Protein AF-A0A3P6C046-F1 (afdb_monomer_lite)

pLDDT: mean 74.44, std 19.45, range [36.59, 93.38]

Radius of gyration: 27.97 Å; chains: 1; bounding box: 33×30×92 Å

Secondary structure (DSSP, 8-state):
-------------------------PPPGGGS-HHHHHHHHHTS-HHHHHHHHHH-HHHHHHHT-HHHHHHHHHHT--------

Organism: Brassica campestris (NCBI:txid3711)

Foldseek 3Di:
DDDDDDDDDDDDDDDPPPPPPPPPDDDDPVPDDLLVVLLVVLPDDPVVLVVQLVPDVSSVCSSPDVVSVVSNVVVVVPPPDPPD

Structure (mmCIF, N/CA/C/O backbone):
data_AF-A0A3P6C046-F1
#
_entry.id   AF-A0A3P6C046-F1
#
loop_
_atom_site.group_PDB
_atom_site.id
_atom_site.type_symbol
_atom_site.label_atom_id
_atom_site.label_alt_id
_atom_site.label_comp_id
_atom_site.label_asym_id
_atom_site.label_entity_id
_atom_site.label_seq_id
_atom_site.pdbx_PDB_ins_code
_atom_site.Cartn_x
_atom_site.Cartn_y
_atom_site.Cartn_z
_atom_site.occupancy
_atom_site.B_iso_or_equiv
_atom_site.auth_seq_id
_atom_site.auth_comp_id
_atom_site.auth_asym_id
_atom_site.auth_atom_id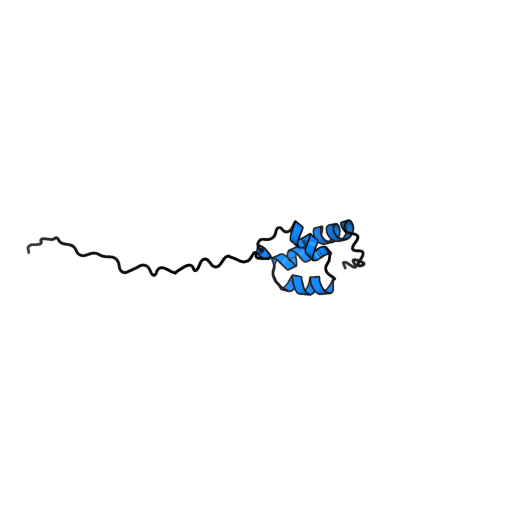
_atom_site.pdbx_PDB_model_num
ATOM 1 N N . MET A 1 1 ? -21.637 18.763 80.215 1.00 41.62 1 MET A N 1
ATOM 2 C CA . MET A 1 1 ? -20.253 18.265 80.349 1.00 41.62 1 MET A CA 1
ATOM 3 C C . MET A 1 1 ? -20.298 16.841 80.877 1.00 41.62 1 MET A C 1
ATOM 5 O O . MET A 1 1 ? -20.510 16.694 82.068 1.00 41.62 1 MET A O 1
ATOM 9 N N . ILE A 1 2 ? -20.197 15.841 79.997 1.00 38.75 2 ILE A N 1
ATOM 10 C CA . ILE A 1 2 ? -19.325 14.649 80.084 1.00 38.75 2 ILE A CA 1
ATOM 11 C C . ILE A 1 2 ? -19.551 13.806 78.818 1.00 38.75 2 ILE A C 1
ATOM 13 O O . ILE A 1 2 ? -20.687 13.513 78.456 1.00 38.75 2 ILE A O 1
ATOM 17 N N . SER A 1 3 ? -18.451 13.494 78.137 1.00 42.31 3 SER A N 1
ATOM 18 C CA . SER A 1 3 ? -18.333 12.660 76.937 1.00 42.31 3 SER A CA 1
ATOM 19 C C . SER A 1 3 ? -18.112 11.189 77.295 1.00 42.31 3 SER A C 1
ATOM 21 O O . SER A 1 3 ? -17.412 10.929 78.270 1.00 42.31 3 SER A O 1
ATOM 23 N N . THR A 1 4 ? -18.595 10.258 76.462 1.00 41.69 4 THR A N 1
ATOM 24 C CA . THR A 1 4 ? -18.026 8.911 76.150 1.00 41.69 4 THR A CA 1
ATOM 25 C C . THR A 1 4 ? -18.921 8.296 75.053 1.00 41.69 4 THR A C 1
ATOM 27 O O . THR A 1 4 ? -20.125 8.217 75.261 1.00 41.69 4 THR A O 1
ATOM 30 N N . ASP A 1 5 ? -18.545 8.214 73.773 1.00 37.97 5 ASP A N 1
ATOM 31 C CA . ASP A 1 5 ? -17.642 7.304 73.026 1.00 37.97 5 ASP A CA 1
ATOM 32 C C . ASP A 1 5 ? -18.057 5.814 72.907 1.00 37.97 5 ASP A C 1
ATOM 34 O O . ASP A 1 5 ? -18.420 5.178 73.891 1.00 37.97 5 ASP A O 1
ATOM 38 N N . ALA A 1 6 ? -17.886 5.312 71.670 1.00 43.56 6 ALA A N 1
ATOM 39 C CA . ALA A 1 6 ? -17.848 3.933 71.157 1.00 43.56 6 ALA A CA 1
ATOM 40 C C . ALA A 1 6 ? -19.158 3.146 70.904 1.00 43.56 6 ALA A C 1
ATOM 42 O O . ALA A 1 6 ? -19.750 2.565 71.807 1.00 43.56 6 ALA A O 1
ATOM 43 N N . SER A 1 7 ? -19.552 3.044 69.624 1.00 46.47 7 SER A N 1
ATOM 44 C CA . SER A 1 7 ? -19.481 1.811 68.793 1.00 46.47 7 SER A CA 1
ATOM 45 C C . SER A 1 7 ? -20.297 2.010 67.505 1.00 46.47 7 SER A C 1
ATOM 47 O O . SER A 1 7 ? -21.491 2.277 67.551 1.00 46.47 7 SER A O 1
ATOM 49 N N . GLU A 1 8 ? -19.645 2.116 66.347 1.00 46.88 8 GLU A N 1
ATOM 50 C CA . GLU A 1 8 ? -19.450 1.007 65.389 1.00 46.88 8 GLU A CA 1
ATOM 51 C C . GLU A 1 8 ? -20.723 0.679 64.590 1.00 46.88 8 GLU A C 1
ATOM 53 O O . GLU A 1 8 ? -21.593 -0.062 65.031 1.00 46.88 8 GLU A O 1
ATOM 58 N N . VAL A 1 9 ? -20.809 1.236 63.377 1.00 36.59 9 VAL A N 1
ATOM 59 C CA . VAL A 1 9 ? -21.323 0.475 62.234 1.00 36.59 9 VAL A CA 1
ATOM 60 C C . VAL A 1 9 ? -20.716 1.042 60.948 1.00 36.59 9 VAL A C 1
ATOM 62 O O . VAL A 1 9 ? -21.040 2.136 60.482 1.00 36.59 9 VAL A O 1
ATOM 65 N N . SER A 1 10 ? -19.774 0.300 60.378 1.00 48.50 10 SER A N 1
ATOM 66 C CA . SER A 1 10 ? -19.466 0.349 58.945 1.00 48.50 10 SER A CA 1
ATOM 67 C C . SER A 1 10 ? -20.104 -0.890 58.313 1.00 48.50 10 SER A C 1
ATOM 69 O O . SER A 1 10 ? -20.029 -1.966 58.906 1.00 48.50 10 SER A O 1
ATOM 71 N N . PRO A 1 11 ? -20.729 -0.802 57.122 1.00 48.28 11 PRO A N 1
ATOM 72 C CA . PRO A 1 11 ? -19.933 -1.145 55.946 1.00 48.28 11 PRO A CA 1
ATOM 73 C C . PRO A 1 11 ? -20.306 -0.392 54.653 1.00 48.28 11 PRO A C 1
ATOM 75 O O . PRO A 1 11 ? -21.415 -0.460 54.131 1.00 48.28 11 PRO A O 1
ATOM 78 N N . GLN A 1 12 ? -19.278 0.240 54.086 1.00 46.66 12 GLN A N 1
ATOM 79 C CA . GLN A 1 12 ? -18.915 0.278 52.660 1.00 46.66 12 GLN A CA 1
ATOM 80 C C . GLN A 1 12 ? -20.035 0.044 51.623 1.00 46.66 12 GLN A C 1
ATOM 82 O O . GLN A 1 12 ? -20.295 -1.072 51.162 1.00 46.66 12 GLN A O 1
ATOM 87 N N . HIS A 1 13 ? -20.600 1.141 51.121 1.00 49.41 13 HIS A N 1
ATOM 88 C CA . HIS A 1 13 ? -21.471 1.141 49.949 1.00 49.41 13 HIS A CA 1
ATOM 89 C C . HIS A 1 13 ? -20.666 0.863 48.666 1.00 49.41 13 HIS A C 1
ATOM 91 O O . HIS A 1 13 ? -20.086 1.750 48.045 1.00 49.41 13 HIS A O 1
ATOM 97 N N . LYS A 1 14 ? -20.622 -0.426 48.316 1.00 45.72 14 LYS A N 1
ATOM 98 C CA . LYS A 1 14 ? -20.510 -1.039 46.981 1.00 45.72 14 LYS A CA 1
ATOM 99 C C . LYS A 1 14 ? -19.863 -0.171 45.890 1.00 45.72 14 LYS A C 1
ATOM 101 O O . LYS A 1 14 ? -20.539 0.537 45.144 1.00 45.72 14 LYS A O 1
ATOM 106 N N . LYS A 1 15 ? -18.552 -0.362 45.694 1.00 48.50 15 LYS A N 1
ATOM 107 C CA . LYS A 1 1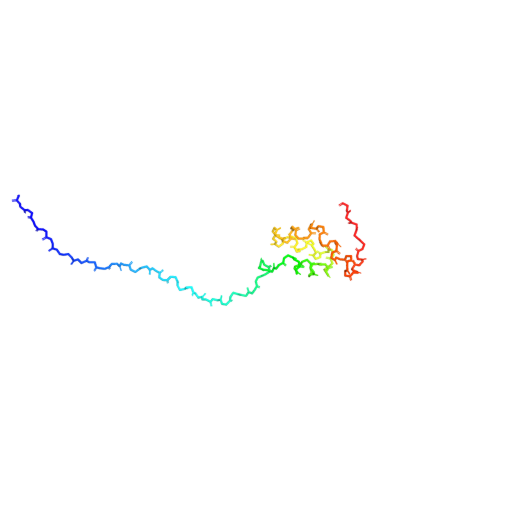5 ? -17.888 -0.069 44.415 1.00 48.50 15 LYS A CA 1
ATOM 108 C C . LYS A 1 15 ? -18.683 -0.754 43.301 1.00 48.50 15 LYS A C 1
ATOM 110 O O . LYS A 1 15 ? -18.839 -1.971 43.299 1.00 48.50 15 LYS A O 1
ATOM 115 N N . ARG A 1 16 ? -19.207 0.040 42.367 1.00 51.84 16 ARG A N 1
ATOM 116 C CA . ARG A 1 16 ? -19.846 -0.423 41.132 1.00 51.84 16 ARG A CA 1
ATOM 117 C C . ARG A 1 16 ? -18.839 -1.284 40.370 1.00 51.84 16 ARG A C 1
ATOM 119 O O . ARG A 1 16 ? -17.979 -0.748 39.676 1.00 51.84 16 ARG A O 1
ATOM 126 N N . SER A 1 17 ? -18.938 -2.603 40.514 1.00 46.72 17 SER A N 1
ATOM 127 C CA . SER A 1 17 ? -18.216 -3.571 39.693 1.00 46.72 17 SER A CA 1
ATOM 128 C C . SER A 1 17 ? -18.614 -3.334 38.240 1.00 46.72 17 SER A C 1
ATOM 130 O O . SER A 1 17 ? -19.671 -3.770 37.782 1.00 46.72 17 SER A O 1
ATOM 132 N N . LYS A 1 18 ? -17.791 -2.573 37.514 1.00 57.16 18 LYS A N 1
ATOM 133 C CA . LYS A 1 18 ? -17.821 -2.531 36.055 1.00 57.16 18 LYS A CA 1
ATOM 134 C C . L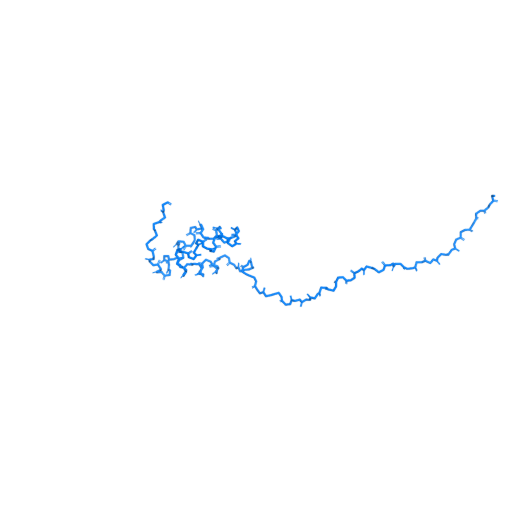YS A 1 18 ? -17.473 -3.953 35.638 1.00 57.16 18 LYS A C 1
ATOM 136 O O . LYS A 1 18 ? -16.318 -4.349 35.721 1.00 57.16 18 LYS A O 1
ATOM 141 N N . LYS A 1 19 ? -18.491 -4.743 35.299 1.00 51.62 19 LYS A N 1
ATOM 142 C CA . LYS A 1 19 ? -18.322 -6.057 34.689 1.00 51.62 19 LYS A CA 1
ATOM 143 C C . LYS A 1 19 ? -17.598 -5.815 33.368 1.00 51.62 19 LYS A C 1
ATOM 145 O O . LYS A 1 19 ? -18.227 -5.457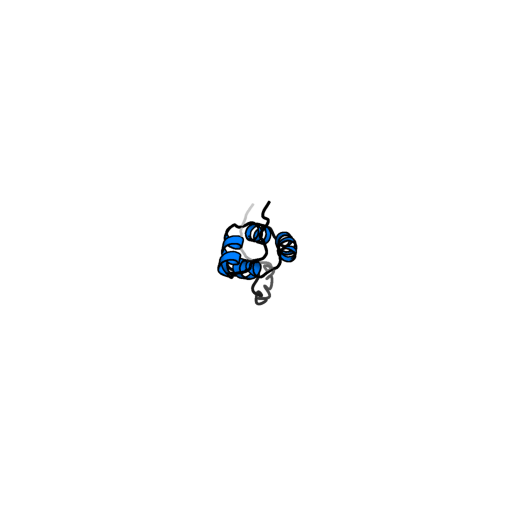 32.375 1.00 51.62 19 LYS A O 1
ATOM 150 N N . THR A 1 20 ? -16.270 -5.884 33.392 1.00 56.28 20 THR A N 1
ATOM 151 C CA . THR A 1 20 ? -15.441 -6.015 32.201 1.00 56.28 20 THR A CA 1
ATOM 152 C C . THR A 1 20 ? -15.855 -7.336 31.593 1.00 56.28 20 THR A C 1
ATOM 154 O O . THR A 1 20 ? -15.463 -8.405 32.036 1.00 56.28 20 THR A O 1
ATOM 157 N N . ASN A 1 21 ? -16.794 -7.246 30.659 1.00 60.34 21 ASN A N 1
ATOM 158 C CA . ASN A 1 21 ? -17.073 -8.318 29.734 1.00 60.34 21 ASN A CA 1
ATOM 159 C C . ASN A 1 21 ? -15.761 -8.471 28.967 1.00 60.34 21 ASN A C 1
ATOM 161 O O . ASN A 1 21 ? -15.406 -7.572 28.200 1.00 60.34 21 ASN A O 1
ATOM 165 N N . GLU A 1 22 ? -14.992 -9.506 29.295 1.00 62.06 22 GLU A N 1
ATOM 166 C CA . GLU A 1 22 ? -13.762 -9.889 28.610 1.00 62.06 22 GLU A CA 1
ATOM 167 C C . GLU A 1 22 ? -14.166 -10.322 27.201 1.00 62.06 22 GLU A C 1
ATOM 169 O O . GLU A 1 22 ? -14.301 -11.496 26.879 1.00 62.06 22 GLU A O 1
ATOM 174 N N . LYS A 1 23 ? -14.505 -9.338 26.363 1.00 64.88 23 LYS A N 1
ATOM 175 C CA . LYS A 1 23 ? -14.604 -9.533 24.930 1.00 64.88 23 LYS A CA 1
ATOM 176 C C . LYS A 1 23 ? -13.182 -9.829 24.504 1.00 64.88 23 LYS A C 1
ATOM 178 O O . LYS A 1 23 ? -12.377 -8.902 24.474 1.00 64.88 23 LYS A O 1
ATOM 183 N N . GLU A 1 24 ? -12.905 -11.105 24.246 1.00 67.88 24 GLU A N 1
ATOM 184 C CA . GLU A 1 24 ? -11.865 -11.577 23.331 1.00 67.88 24 GLU A CA 1
ATOM 185 C C . GLU A 1 24 ? -11.560 -10.460 22.327 1.00 67.88 24 GLU A C 1
ATOM 187 O O . GLU A 1 24 ? -12.373 -10.140 21.451 1.00 67.88 24 GLU A O 1
ATOM 192 N N . ALA A 1 25 ? -10.466 -9.738 22.571 1.00 72.25 25 ALA A N 1
ATOM 193 C CA . ALA A 1 25 ? -10.150 -8.554 21.802 1.00 72.25 25 ALA A CA 1
ATOM 194 C C . ALA A 1 25 ? -9.700 -9.044 20.434 1.00 72.25 25 ALA A C 1
ATOM 196 O O . ALA A 1 25 ? -8.627 -9.630 20.302 1.00 72.25 25 ALA A O 1
ATOM 197 N N . SER A 1 26 ? -10.534 -8.834 19.416 1.00 77.88 26 SER A N 1
ATOM 198 C CA . SER A 1 26 ? -10.140 -9.157 18.051 1.00 77.88 26 SER A CA 1
ATOM 199 C C . SER A 1 26 ? -8.828 -8.433 17.733 1.00 77.88 26 SER A C 1
ATOM 201 O O . SER A 1 26 ? -8.689 -7.255 18.091 1.00 77.88 26 SER A O 1
ATOM 203 N N . PRO A 1 27 ? -7.862 -9.110 17.089 1.00 81.56 27 PRO A N 1
ATOM 204 C CA . PRO A 1 27 ? -6.583 -8.500 16.774 1.00 81.56 27 PRO A CA 1
ATOM 205 C C . PRO A 1 27 ? -6.822 -7.229 15.961 1.00 81.56 27 PRO A C 1
ATOM 207 O O . PRO A 1 27 ? -7.505 -7.235 14.936 1.00 81.56 27 PRO A O 1
ATOM 210 N N . SER A 1 28 ? -6.288 -6.116 16.459 1.00 85.25 28 SER A N 1
ATOM 211 C CA . SER A 1 28 ? -6.422 -4.821 15.808 1.00 85.25 28 SER A CA 1
ATOM 212 C C . SER A 1 28 ? -5.265 -4.609 14.842 1.00 85.25 28 SER A C 1
ATOM 214 O O . SER A 1 28 ? -4.118 -4.952 15.126 1.00 85.25 28 SER A O 1
ATOM 216 N N . TRP A 1 29 ? -5.527 -3.937 13.725 1.00 84.56 29 TRP A N 1
ATOM 217 C CA . TRP A 1 29 ? -4.470 -3.444 12.839 1.00 84.56 29 TRP A CA 1
ATOM 218 C C . TRP A 1 29 ? -3.448 -2.586 13.594 1.00 84.56 29 TRP A C 1
ATOM 220 O O . TRP A 1 29 ? -2.252 -2.624 13.305 1.00 84.56 29 TRP A O 1
ATOM 230 N N . SER A 1 30 ? -3.897 -1.867 14.628 1.00 84.25 30 SER A N 1
ATOM 231 C CA . SER A 1 30 ? -3.033 -1.036 15.464 1.00 84.25 30 SER A CA 1
ATOM 232 C C . SER A 1 30 ? -2.026 -1.827 16.303 1.00 84.25 30 SER A C 1
ATOM 234 O O . SER A 1 30 ? -1.000 -1.249 16.651 1.00 84.25 30 SER A O 1
ATOM 236 N N . SER A 1 31 ? -2.265 -3.113 16.584 1.00 87.25 31 SER A N 1
ATOM 237 C CA . SER A 1 31 ? -1.312 -3.978 17.299 1.00 87.25 31 SER A CA 1
ATOM 238 C C . SER A 1 31 ? -0.361 -4.743 16.373 1.00 87.25 31 SER A C 1
ATOM 240 O O . SER A 1 31 ? 0.562 -5.391 16.856 1.00 87.25 31 SER A O 1
ATOM 242 N N . LEU A 1 32 ? -0.566 -4.688 15.053 1.00 89.75 32 LEU A N 1
ATOM 243 C CA . LEU A 1 32 ? 0.314 -5.356 14.093 1.00 89.75 32 LEU A CA 1
ATOM 244 C C . LEU A 1 32 ? 1.686 -4.657 14.037 1.00 89.75 32 LEU A C 1
ATOM 246 O O . LEU A 1 32 ? 1.711 -3.430 14.081 1.00 89.75 32 LEU A O 1
ATOM 250 N N . PRO A 1 33 ? 2.812 -5.367 13.875 1.00 91.44 33 PRO A N 1
ATOM 251 C CA . PRO A 1 33 ? 4.108 -4.750 13.591 1.00 91.44 33 PRO A CA 1
ATOM 252 C C . PRO A 1 33 ? 4.117 -3.966 12.273 1.00 91.44 33 PRO A C 1
ATOM 254 O O . PRO A 1 33 ? 3.514 -4.391 11.284 1.00 91.44 33 PRO A O 1
ATOM 257 N N . ASP A 1 34 ? 4.851 -2.852 12.237 1.00 91.69 34 ASP A N 1
ATOM 258 C CA . ASP A 1 34 ? 4.936 -1.981 11.056 1.00 91.69 34 ASP A CA 1
ATOM 259 C C . ASP A 1 34 ? 5.476 -2.716 9.822 1.00 91.69 34 ASP A C 1
ATOM 261 O O . ASP A 1 34 ? 4.918 -2.565 8.743 1.00 91.69 34 ASP A O 1
ATOM 265 N N . ALA A 1 35 ? 6.473 -3.593 9.978 1.00 90.88 35 ALA A N 1
ATOM 266 C CA . ALA A 1 35 ? 7.027 -4.378 8.869 1.00 90.88 35 ALA A CA 1
ATOM 267 C C . ALA A 1 35 ? 5.974 -5.262 8.169 1.00 90.88 35 ALA A C 1
ATOM 269 O O . ALA A 1 35 ? 5.940 -5.353 6.940 1.00 90.88 35 ALA A O 1
ATOM 270 N N . LEU A 1 36 ? 5.072 -5.886 8.937 1.00 91.94 36 LEU A N 1
ATOM 271 C CA . LEU A 1 36 ? 3.993 -6.705 8.375 1.00 91.94 36 LEU A CA 1
ATOM 272 C C . LEU A 1 36 ? 2.915 -5.835 7.730 1.00 91.94 36 LEU A C 1
ATOM 274 O O . LEU A 1 36 ? 2.427 -6.164 6.649 1.00 91.94 36 LEU A O 1
ATOM 278 N N . ALA A 1 37 ? 2.582 -4.703 8.356 1.00 92.44 37 ALA A N 1
ATOM 279 C CA . ALA 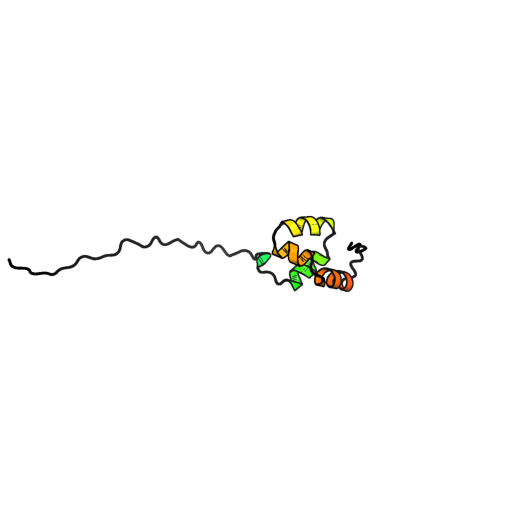A 1 37 ? 1.672 -3.732 7.764 1.00 92.44 37 ALA A CA 1
ATOM 280 C C . ALA A 1 37 ? 2.214 -3.225 6.417 1.00 92.44 37 ALA A C 1
ATOM 282 O O . ALA A 1 37 ? 1.492 -3.254 5.425 1.00 92.44 37 ALA A O 1
ATOM 283 N N . LEU A 1 38 ? 3.496 -2.855 6.346 1.00 91.44 38 LEU A N 1
ATOM 284 C CA . LEU A 1 38 ? 4.164 -2.411 5.121 1.00 91.44 38 LEU A CA 1
ATOM 285 C C . LEU A 1 38 ? 4.167 -3.482 4.033 1.00 91.44 38 LEU A C 1
ATOM 287 O O . LEU A 1 38 ? 3.915 -3.152 2.881 1.00 91.44 38 LEU A O 1
ATOM 291 N N . SER A 1 39 ? 4.376 -4.756 4.379 1.00 90.81 39 SER A N 1
ATOM 292 C CA . SER A 1 39 ? 4.248 -5.859 3.417 1.00 90.81 39 SER A CA 1
ATOM 293 C C . SER A 1 39 ? 2.839 -5.936 2.821 1.00 90.81 39 SER A C 1
ATOM 295 O O . SER A 1 39 ? 2.685 -6.116 1.613 1.00 90.81 39 SER A O 1
ATOM 297 N N . CYS A 1 40 ? 1.802 -5.767 3.647 1.00 90.81 40 CYS A N 1
ATOM 298 C CA . CYS A 1 40 ? 0.421 -5.707 3.171 1.00 90.81 40 CYS A CA 1
ATOM 299 C C . CYS A 1 40 ? 0.178 -4.484 2.285 1.00 90.81 40 CYS A C 1
ATOM 301 O O . CYS A 1 40 ? -0.345 -4.639 1.185 1.00 90.81 40 CYS A O 1
ATOM 303 N N . LEU A 1 41 ? 0.604 -3.298 2.729 1.00 90.81 41 LEU A N 1
ATOM 304 C CA . LEU A 1 41 ? 0.487 -2.060 1.963 1.00 90.81 41 LEU A CA 1
ATOM 305 C C . LEU A 1 41 ? 1.258 -2.123 0.638 1.00 90.81 41 LEU A C 1
ATOM 307 O O . LEU A 1 41 ? 0.768 -1.623 -0.360 1.00 90.81 41 LEU A O 1
ATOM 311 N N . ALA A 1 42 ? 2.425 -2.760 0.579 1.00 90.50 42 ALA A N 1
ATOM 312 C CA . ALA A 1 42 ? 3.227 -2.839 -0.641 1.00 90.50 42 ALA A CA 1
ATOM 313 C C . ALA A 1 42 ? 2.498 -3.549 -1.796 1.00 90.50 42 ALA A C 1
ATOM 315 O O . ALA A 1 42 ? 2.778 -3.261 -2.957 1.00 90.50 42 ALA A O 1
ATOM 316 N N . ARG A 1 43 ? 1.547 -4.438 -1.487 1.00 89.44 43 ARG A N 1
ATOM 317 C CA . ARG A 1 43 ? 0.714 -5.133 -2.481 1.00 89.44 43 ARG A CA 1
ATOM 318 C C . ARG A 1 43 ? -0.518 -4.335 -2.919 1.00 89.44 43 ARG A C 1
ATOM 320 O O . ARG A 1 43 ? -1.232 -4.785 -3.810 1.00 89.44 43 ARG A O 1
ATOM 327 N N . LEU A 1 44 ? -0.799 -3.199 -2.283 1.00 87.62 44 LEU A N 1
ATOM 328 C CA . LEU A 1 44 ? -1.951 -2.364 -2.601 1.00 87.62 44 LEU A CA 1
ATOM 329 C C . LEU A 1 44 ? -1.657 -1.403 -3.758 1.00 87.62 44 LEU A C 1
ATOM 331 O O . LEU A 1 44 ? -0.512 -1.021 -4.019 1.00 87.62 44 LEU A O 1
ATOM 335 N N . THR A 1 45 ? -2.722 -0.977 -4.438 1.00 85.25 45 THR A N 1
ATOM 336 C CA . THR A 1 45 ? -2.633 0.025 -5.506 1.00 85.25 45 THR A CA 1
ATOM 337 C C . THR A 1 45 ? -2.503 1.432 -4.923 1.00 85.25 45 THR A C 1
ATOM 339 O O . THR A 1 45 ? -2.875 1.689 -3.778 1.00 85.25 45 THR A O 1
ATOM 342 N N . LYS A 1 46 ? -2.020 2.407 -5.702 1.00 81.56 46 LYS A N 1
ATOM 343 C CA . LYS A 1 46 ? -1.874 3.794 -5.211 1.00 81.56 46 LYS A CA 1
ATOM 344 C C . LYS A 1 46 ? -3.183 4.405 -4.699 1.00 81.56 46 LYS A C 1
ATOM 346 O O . LYS A 1 46 ? -3.149 5.152 -3.724 1.00 81.56 46 LYS A O 1
ATOM 351 N N . SER A 1 47 ? -4.320 4.088 -5.319 1.00 85.81 47 SER A N 1
ATOM 352 C CA . SER A 1 47 ? -5.642 4.538 -4.859 1.00 85.81 47 SER A CA 1
ATOM 353 C C . SER A 1 47 ? -5.952 4.047 -3.446 1.00 85.81 47 SER A C 1
ATOM 355 O O . SER A 1 47 ? -6.424 4.820 -2.612 1.00 85.81 47 SER A O 1
ATOM 357 N N . ASP A 1 48 ? -5.604 2.799 -3.141 1.00 90.25 48 ASP A N 1
ATOM 358 C CA . ASP A 1 48 ? -5.836 2.218 -1.820 1.00 90.25 48 ASP A CA 1
ATOM 359 C C . ASP A 1 48 ? -4.946 2.869 -0.759 1.00 90.25 48 ASP A C 1
ATOM 361 O O . ASP A 1 48 ? -5.381 3.080 0.369 1.00 90.25 48 ASP A O 1
ATOM 365 N N . HIS A 1 49 ? -3.717 3.261 -1.111 1.00 89.25 49 HIS A N 1
ATOM 366 C CA . HIS A 1 49 ? -2.831 3.974 -0.185 1.00 89.25 49 HIS A CA 1
ATOM 367 C C . HIS A 1 49 ? -3.430 5.309 0.266 1.00 89.25 49 HIS A C 1
ATOM 369 O O . HIS A 1 49 ? -3.303 5.669 1.438 1.00 89.25 49 HIS A O 1
ATOM 375 N N . VAL A 1 50 ? -4.100 6.031 -0.641 1.00 90.19 50 VAL A N 1
ATOM 376 C CA . VAL A 1 50 ? -4.793 7.282 -0.299 1.00 90.19 50 VAL A CA 1
ATOM 377 C C . VAL A 1 50 ? -5.905 7.000 0.706 1.00 90.19 50 VAL A C 1
ATOM 379 O O . VAL A 1 50 ? -5.964 7.660 1.742 1.00 90.19 50 VAL A O 1
ATOM 382 N N . ALA A 1 51 ? -6.730 5.983 0.455 1.00 92.69 51 ALA A N 1
ATOM 383 C CA . ALA A 1 51 ? -7.806 5.603 1.365 1.00 92.69 51 ALA A CA 1
ATOM 384 C C . ALA A 1 51 ? -7.273 5.150 2.738 1.00 92.69 51 ALA A C 1
ATOM 386 O O . ALA A 1 51 ? -7.741 5.618 3.776 1.00 92.69 51 ALA A O 1
ATOM 387 N N . VAL A 1 52 ? -6.247 4.297 2.758 1.00 91.88 52 VAL A N 1
ATOM 388 C CA . VAL A 1 52 ? -5.636 3.761 3.986 1.00 91.88 52 VAL A CA 1
ATOM 389 C C . VAL A 1 52 ? -4.989 4.868 4.819 1.00 91.88 52 VAL A C 1
ATOM 391 O O . VAL A 1 52 ? -5.127 4.879 6.042 1.00 91.88 52 VAL A O 1
ATOM 394 N N . SER A 1 53 ? -4.345 5.845 4.179 1.00 92.06 53 SER A N 1
ATOM 395 C CA . SER A 1 53 ? -3.744 7.004 4.852 1.00 92.06 53 SER A CA 1
ATOM 396 C C . SER A 1 53 ? -4.758 7.801 5.690 1.00 92.06 53 SER A C 1
ATOM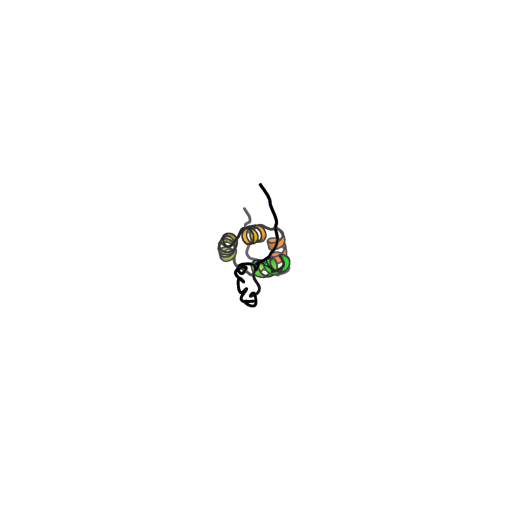 398 O O . SER A 1 53 ? -4.408 8.341 6.741 1.00 92.06 53 SER A O 1
ATOM 400 N N . LEU A 1 54 ? -6.032 7.826 5.283 1.00 93.06 54 LEU A N 1
ATOM 401 C CA . LEU A 1 54 ? -7.098 8.544 5.990 1.00 93.06 54 LEU A CA 1
ATOM 402 C C . LEU A 1 54 ? -7.609 7.814 7.240 1.00 93.06 54 LEU A C 1
ATOM 404 O O . LEU A 1 54 ? -8.227 8.441 8.099 1.00 93.06 54 LEU A O 1
ATOM 408 N N . VAL A 1 55 ? -7.343 6.511 7.376 1.00 92.56 55 VAL A N 1
ATOM 409 C CA . VAL A 1 55 ? -7.882 5.690 8.473 1.00 92.56 55 VAL A CA 1
ATOM 410 C C . VAL A 1 55 ? -7.293 6.100 9.822 1.00 92.56 55 VAL A C 1
ATOM 412 O O . VAL A 1 55 ? -8.004 6.168 10.823 1.00 92.56 55 VAL A O 1
ATOM 415 N N . SER A 1 56 ? -5.981 6.352 9.887 1.00 91.12 56 SER A N 1
ATOM 416 C CA . SER A 1 56 ? -5.346 6.841 11.114 1.00 91.12 56 SER A CA 1
ATOM 417 C C . SER A 1 56 ? -3.979 7.477 10.862 1.00 91.12 56 SER A C 1
ATOM 419 O O . SER A 1 56 ? -3.335 7.244 9.840 1.00 91.12 56 SER A O 1
ATOM 421 N N . LYS A 1 57 ? -3.476 8.213 11.863 1.00 91.75 57 LYS A N 1
ATOM 422 C CA . LYS A 1 57 ? -2.125 8.802 11.843 1.00 91.75 57 LYS A CA 1
ATOM 423 C C . LYS A 1 57 ? -1.029 7.765 11.574 1.00 91.75 57 LYS A C 1
ATOM 425 O O . LYS A 1 57 ? -0.083 8.062 10.852 1.00 91.75 57 LYS A O 1
ATOM 430 N N . ARG A 1 58 ? -1.170 6.553 12.128 1.00 92.88 58 ARG A N 1
ATOM 431 C CA . ARG A 1 58 ? -0.209 5.461 11.919 1.00 92.88 58 ARG A CA 1
ATOM 432 C C . ARG A 1 58 ? -0.205 5.011 10.461 1.00 92.88 58 ARG A C 1
ATOM 434 O O . ARG A 1 58 ? 0.861 4.914 9.868 1.00 92.88 58 ARG A O 1
ATOM 441 N N . HIS A 1 59 ? -1.380 4.817 9.865 1.00 92.75 59 HIS A N 1
ATOM 442 C CA . HIS A 1 59 ? -1.484 4.441 8.455 1.00 92.75 59 HIS A CA 1
ATOM 443 C C . HIS A 1 59 ? -0.898 5.517 7.535 1.00 92.75 59 HIS A C 1
ATOM 445 O O . HIS A 1 59 ? -0.114 5.187 6.650 1.00 92.75 59 HIS A O 1
ATOM 451 N N . ARG A 1 60 ? -1.179 6.802 7.795 1.00 93.38 60 ARG A N 1
ATOM 452 C CA . ARG A 1 60 ? -0.554 7.919 7.067 1.00 93.38 60 ARG A CA 1
ATOM 453 C C . ARG A 1 60 ? 0.973 7.878 7.139 1.00 93.38 60 ARG A C 1
ATOM 455 O O . ARG A 1 60 ? 1.635 8.094 6.130 1.00 93.38 60 ARG A O 1
ATOM 462 N N . SER A 1 61 ? 1.524 7.596 8.321 1.00 93.31 61 SER A N 1
ATOM 463 C CA . SER A 1 61 ? 2.973 7.484 8.515 1.00 93.31 61 SER A CA 1
ATOM 464 C C . SER A 1 61 ? 3.565 6.306 7.744 1.00 93.31 61 SER A C 1
ATOM 466 O O . SER A 1 61 ? 4.612 6.459 7.128 1.00 93.31 61 SER A O 1
ATOM 468 N N . LEU A 1 62 ? 2.890 5.152 7.742 1.00 92.50 62 LEU A N 1
ATOM 469 C CA . LEU A 1 62 ? 3.335 3.961 7.013 1.00 92.50 62 LEU A CA 1
ATOM 470 C C . LEU A 1 62 ? 3.289 4.164 5.497 1.00 92.50 62 LEU A C 1
ATOM 472 O O . LEU A 1 62 ? 4.216 3.771 4.800 1.00 92.50 62 LEU A O 1
ATOM 476 N N . VAL A 1 63 ? 2.239 4.814 4.987 1.00 91.88 63 VAL A N 1
ATOM 477 C CA . VAL A 1 63 ? 2.105 5.129 3.555 1.00 91.88 63 VAL A CA 1
ATOM 478 C C . VAL A 1 63 ? 3.212 6.077 3.077 1.00 91.88 63 VAL A C 1
ATOM 480 O O . VAL A 1 63 ? 3.671 5.952 1.945 1.00 91.88 63 VAL A O 1
ATOM 483 N N . ALA A 1 64 ? 3.639 7.010 3.930 1.00 90.25 64 ALA A N 1
ATOM 484 C CA . ALA A 1 64 ? 4.696 7.975 3.630 1.00 90.25 64 ALA A CA 1
ATOM 485 C C . ALA A 1 64 ? 6.118 7.456 3.924 1.00 90.25 64 ALA A C 1
ATOM 487 O O . ALA A 1 64 ? 7.088 8.163 3.656 1.00 90.25 64 ALA A O 1
ATOM 488 N N . ALA A 1 65 ? 6.263 6.258 4.497 1.00 90.44 65 ALA A N 1
ATOM 489 C CA . ALA A 1 65 ? 7.561 5.726 4.889 1.00 90.44 65 ALA A CA 1
ATOM 490 C C . ALA A 1 65 ? 8.392 5.296 3.662 1.00 90.44 65 ALA A C 1
ATOM 492 O O . ALA A 1 65 ? 7.852 4.664 2.747 1.00 90.44 65 ALA A O 1
ATOM 493 N N . PRO A 1 66 ? 9.717 5.543 3.657 1.00 88.75 66 PRO A N 1
ATOM 494 C CA . PRO A 1 66 ? 10.601 5.047 2.599 1.00 88.75 66 PRO A CA 1
ATOM 495 C C . PRO A 1 66 ? 10.615 3.513 2.543 1.00 88.75 66 PRO A C 1
ATOM 497 O O . PRO A 1 66 ? 10.720 2.932 1.462 1.00 88.75 66 PRO A O 1
ATOM 500 N N . ASP A 1 67 ? 10.407 2.859 3.687 1.00 90.94 67 ASP A N 1
ATOM 501 C CA . ASP A 1 67 ? 10.336 1.404 3.816 1.00 90.94 67 ASP A CA 1
ATOM 502 C C . ASP A 1 67 ? 9.264 0.784 2.914 1.00 90.94 67 ASP A C 1
ATOM 504 O O . ASP A 1 67 ? 9.441 -0.322 2.405 1.00 90.94 67 ASP A O 1
ATOM 508 N N . LEU A 1 68 ? 8.168 1.500 2.646 1.00 90.00 68 LEU A N 1
ATOM 509 C CA . LEU A 1 68 ? 7.123 1.034 1.737 1.00 90.00 68 LEU A CA 1
ATOM 510 C C . LEU A 1 68 ? 7.616 0.950 0.289 1.00 90.00 68 LEU A C 1
ATOM 512 O O . LEU A 1 68 ? 7.288 0.005 -0.431 1.00 90.00 68 LEU A O 1
ATOM 516 N N . CYS A 1 69 ? 8.418 1.931 -0.129 1.00 86.31 69 CYS A N 1
ATOM 517 C CA . CYS A 1 69 ? 9.034 1.960 -1.451 1.00 86.31 69 CYS A CA 1
ATOM 518 C C . CYS A 1 69 ? 10.034 0.806 -1.605 1.00 86.31 69 CYS A C 1
ATOM 520 O O . CYS A 1 69 ? 9.954 0.045 -2.570 1.00 86.31 69 CYS A O 1
ATOM 522 N N . ILE A 1 70 ? 10.899 0.614 -0.604 1.00 88.94 70 ILE A N 1
ATOM 523 C CA . ILE A 1 70 ? 11.873 -0.488 -0.561 1.00 88.94 70 ILE A CA 1
ATOM 524 C C . ILE A 1 70 ? 11.154 -1.840 -0.622 1.00 88.94 70 ILE A C 1
ATOM 526 O O . ILE A 1 70 ? 11.533 -2.715 -1.399 1.00 88.94 70 ILE A O 1
ATOM 530 N N . THR A 1 71 ? 10.078 -1.998 0.151 1.00 91.69 71 THR A N 1
ATOM 531 C CA . THR A 1 71 ? 9.295 -3.239 0.184 1.00 91.69 71 THR A CA 1
ATOM 532 C C . THR A 1 71 ? 8.650 -3.530 -1.174 1.00 91.69 71 THR A C 1
ATOM 534 O O . THR A 1 71 ? 8.707 -4.668 -1.637 1.00 91.69 71 THR A O 1
ATOM 537 N N . ARG A 1 72 ? 8.090 -2.523 -1.865 1.00 88.25 72 ARG A N 1
ATOM 538 C CA . ARG A 1 72 ? 7.567 -2.708 -3.233 1.00 88.25 72 ARG A CA 1
ATOM 539 C C . ARG A 1 72 ? 8.648 -3.123 -4.218 1.00 88.25 72 ARG A C 1
ATOM 541 O O . ARG A 1 72 ? 8.406 -4.014 -5.029 1.00 88.25 72 ARG A O 1
ATOM 548 N N . TRP A 1 73 ? 9.816 -2.493 -4.136 1.00 85.56 73 TRP A N 1
ATOM 549 C CA . TRP A 1 73 ? 10.944 -2.826 -4.995 1.00 85.56 73 TRP A CA 1
ATOM 550 C C . TRP A 1 73 ? 11.397 -4.276 -4.790 1.00 85.56 73 TRP A C 1
ATOM 552 O O . TRP A 1 73 ? 11.523 -5.015 -5.762 1.00 85.56 73 TRP A O 1
ATOM 562 N N . LEU A 1 74 ? 11.534 -4.713 -3.534 1.00 88.25 74 LEU A N 1
ATOM 563 C CA . LEU A 1 74 ? 11.947 -6.077 -3.192 1.00 88.25 74 LEU A CA 1
ATOM 564 C C . LEU A 1 74 ? 10.940 -7.142 -3.654 1.00 88.25 74 LEU A C 1
ATOM 566 O O . LEU A 1 74 ? 11.336 -8.226 -4.070 1.00 88.25 74 LEU A O 1
ATOM 570 N N . ILE A 1 75 ? 9.642 -6.838 -3.584 1.00 86.62 75 ILE A N 1
ATOM 571 C CA . ILE A 1 75 ? 8.566 -7.754 -4.003 1.00 86.62 75 ILE A CA 1
ATOM 572 C C . ILE A 1 75 ? 8.377 -7.739 -5.537 1.00 86.62 75 ILE A C 1
ATOM 574 O O . ILE A 1 75 ? 7.660 -8.574 -6.083 1.00 86.62 75 ILE A O 1
ATOM 578 N N . GLY A 1 76 ? 9.032 -6.822 -6.257 1.00 80.19 76 GLY A N 1
ATOM 579 C CA . GLY A 1 76 ? 8.886 -6.680 -7.707 1.00 80.19 76 GLY A CA 1
ATOM 580 C C . GLY A 1 76 ? 7.592 -5.976 -8.130 1.00 80.19 76 GLY A C 1
ATOM 581 O O . GLY A 1 76 ? 7.231 -6.012 -9.305 1.00 80.19 76 GLY A O 1
ATOM 582 N N . CYS A 1 77 ? 6.894 -5.302 -7.209 1.00 68.56 77 CYS A N 1
ATOM 583 C CA . CYS A 1 77 ? 5.705 -4.507 -7.522 1.00 68.56 77 CYS A CA 1
ATOM 584 C C . CYS A 1 77 ? 6.113 -3.234 -8.280 1.00 68.56 77 CYS A C 1
ATOM 586 O O . CYS A 1 77 ? 6.442 -2.209 -7.683 1.00 68.56 77 CYS A O 1
ATOM 588 N N . THR A 1 78 ? 6.094 -3.310 -9.611 1.00 58.81 78 THR A N 1
ATOM 589 C CA . THR A 1 78 ? 6.562 -2.266 -10.539 1.00 58.81 78 THR A CA 1
ATOM 590 C C . THR A 1 78 ? 5.455 -1.287 -10.947 1.00 58.81 78 THR A C 1
ATOM 592 O O . THR A 1 78 ? 5.358 -0.871 -12.096 1.00 58.81 78 THR A O 1
ATOM 595 N N . GLU A 1 79 ? 4.609 -0.869 -10.006 1.00 60.16 79 GLU A N 1
ATOM 596 C CA . GLU A 1 79 ? 3.774 0.313 -10.237 1.00 60.16 79 GLU A CA 1
ATOM 597 C C . GLU A 1 79 ? 4.713 1.522 -10.308 1.00 60.16 79 GLU A C 1
ATOM 599 O O . GLU A 1 79 ? 5.318 1.876 -9.294 1.00 60.16 79 GLU A O 1
ATOM 604 N N . ALA A 1 80 ? 4.871 2.132 -11.490 1.00 58.31 80 ALA A N 1
ATOM 605 C CA . ALA A 1 80 ? 5.804 3.234 -11.729 1.00 58.31 80 ALA A CA 1
ATOM 606 C C . ALA A 1 80 ? 5.632 4.321 -10.656 1.00 58.31 80 ALA A C 1
ATOM 608 O O . ALA A 1 80 ? 4.659 5.083 -10.654 1.00 58.31 80 ALA A O 1
ATOM 609 N N . SER A 1 81 ? 6.541 4.364 -9.683 1.00 55.97 81 SER A N 1
ATOM 610 C CA . SER A 1 81 ? 6.494 5.292 -8.563 1.00 55.97 81 SER A CA 1
ATOM 611 C C . SER A 1 81 ? 6.891 6.682 -9.050 1.00 55.97 81 SER A C 1
ATOM 613 O O . SER A 1 81 ? 8.040 7.087 -8.927 1.00 55.97 81 SER A O 1
ATOM 615 N N . GLN A 1 82 ? 5.949 7.435 -9.613 1.00 49.25 82 GLN A N 1
ATOM 616 C CA . GLN A 1 82 ? 6.071 8.889 -9.651 1.00 49.25 82 GLN A CA 1
ATOM 617 C C . GLN A 1 82 ? 5.797 9.393 -8.234 1.00 49.25 82 GLN A C 1
ATOM 619 O O . GLN A 1 82 ? 4.649 9.605 -7.849 1.00 49.25 82 GLN A O 1
ATOM 624 N N . TYR A 1 83 ? 6.850 9.443 -7.424 1.00 50.09 83 TYR A N 1
ATOM 625 C CA . TYR A 1 83 ? 6.870 10.214 -6.191 1.00 50.09 83 TYR A CA 1
ATOM 626 C C . TYR A 1 83 ? 7.380 11.605 -6.584 1.00 50.09 83 TYR A C 1
ATOM 628 O O . TYR A 1 83 ? 8.567 11.754 -6.868 1.00 50.09 83 TYR A O 1
ATOM 636 N N . VAL A 1 84 ? 6.459 12.563 -6.726 1.00 46.84 84 VAL A N 1
ATOM 637 C CA . VAL A 1 84 ? 6.747 13.996 -6.917 1.00 46.84 84 VAL A CA 1
ATOM 638 C C . VAL A 1 84 ? 6.516 14.695 -5.589 1.00 46.84 84 VAL A C 1
ATOM 640 O O . VAL A 1 84 ? 5.480 14.381 -4.958 1.00 46.84 84 VAL A O 1
#

InterPro domains:
  IPR001810 F-box domain [PF00646] (29-69)
  IPR036047 F-box-like domain superfamily [SSF81383] (12-69)
  IPR050354 Arabidopsis F-box/kelch-repeat [PTHR24414] (12-84)

Sequence (84 aa):
MISTDASEVSPQHKKRSKKTNEKEASPSWSSLPDALALSCLARLTKSDHVAVSLVSKRHRSLVAAPDLCITRWLIGCTEASQYV